Protein AF-A0A925EKL6-F1 (afdb_monomer_lite)

Radius of gyration: 11.62 Å; chains: 1; bounding box: 36×22×24 Å

pLDDT: mean 76.07, std 12.49, range [52.28, 89.75]

Sequence (66 aa):
MNLKNLLSPEEYQAVTNVAQGRLGSDQLPIVAWALGFVNLEQLDALLSGKGQTITVPAQRPQPQLP

Structure (mmCIF, N/CA/C/O backbone):
data_AF-A0A925EKL6-F1
#
_entry.id   AF-A0A925EKL6-F1
#
loop_
_atom_site.group_PDB
_atom_site.id
_atom_site.type_symbol
_atom_site.label_atom_id
_atom_site.label_alt_id
_atom_site.label_comp_id
_atom_site.label_asym_id
_atom_site.label_entity_id
_atom_site.label_seq_id
_atom_site.pdbx_PDB_ins_code
_atom_site.Cartn_x
_atom_site.Cartn_y
_atom_site.Cartn_z
_atom_site.occupancy
_atom_site.B_iso_or_equiv
_atom_site.auth_seq_id
_atom_site.auth_comp_id
_atom_site.auth_asym_id
_atom_site.auth_atom_id
_atom_site.pdbx_PDB_model_num
ATOM 1 N N . MET A 1 1 ? 9.465 6.552 -5.373 1.00 70.19 1 MET A N 1
ATOM 2 C CA . MET A 1 1 ? 8.161 7.022 -4.848 1.00 70.19 1 MET A CA 1
ATOM 3 C C . MET A 1 1 ? 7.722 6.050 -3.761 1.00 70.19 1 MET A C 1
ATOM 5 O O . MET A 1 1 ? 7.923 4.861 -3.958 1.00 70.19 1 MET A O 1
ATOM 9 N N . ASN A 1 2 ? 7.225 6.516 -2.610 1.00 77.88 2 ASN A N 1
ATOM 10 C CA . ASN A 1 2 ? 6.845 5.646 -1.486 1.00 77.88 2 ASN A CA 1
ATOM 11 C C . ASN A 1 2 ? 5.351 5.763 -1.191 1.00 77.88 2 ASN A C 1
ATOM 13 O O . ASN A 1 2 ? 4.819 6.870 -1.168 1.00 77.88 2 ASN A O 1
ATOM 17 N N . LEU A 1 3 ? 4.703 4.635 -0.895 1.00 80.00 3 LEU A N 1
ATOM 18 C CA . LEU A 1 3 ? 3.264 4.569 -0.621 1.00 80.00 3 LEU A CA 1
ATOM 19 C C . LEU A 1 3 ? 2.849 5.478 0.549 1.00 80.00 3 LEU A C 1
ATOM 21 O O . LE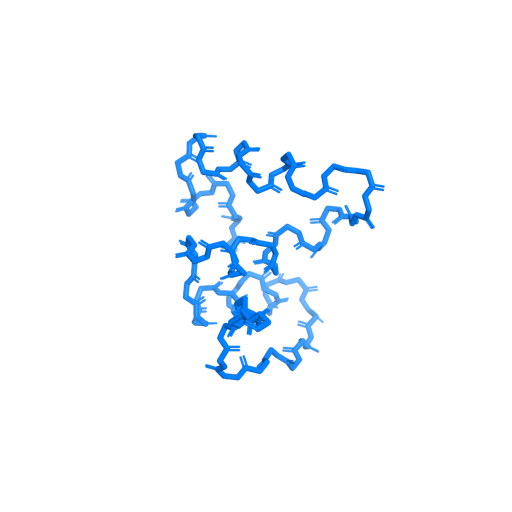U A 1 3 ? 1.849 6.180 0.471 1.00 80.00 3 LEU A O 1
ATOM 25 N N . LYS A 1 4 ? 3.675 5.534 1.600 1.00 82.31 4 LYS A N 1
ATOM 26 C CA . LYS A 1 4 ? 3.471 6.392 2.779 1.00 82.31 4 LYS A CA 1
ATOM 27 C C . LYS A 1 4 ? 3.483 7.898 2.462 1.00 82.31 4 LYS A C 1
ATOM 29 O O . LYS A 1 4 ? 2.981 8.677 3.255 1.00 82.31 4 LYS A O 1
ATOM 34 N N . ASN A 1 5 ? 4.051 8.307 1.324 1.00 85.25 5 ASN A N 1
ATOM 35 C CA . ASN A 1 5 ? 4.049 9.710 0.896 1.00 85.25 5 ASN A CA 1
ATOM 36 C C . ASN A 1 5 ? 2.816 10.063 0.051 1.00 85.25 5 ASN A C 1
ATOM 38 O O . ASN A 1 5 ? 2.590 11.238 -0.211 1.00 85.25 5 ASN A O 1
ATOM 42 N N . LEU A 1 6 ? 2.073 9.058 -0.421 1.00 84.00 6 LEU A N 1
ATOM 43 C CA . LEU A 1 6 ? 0.860 9.230 -1.226 1.00 84.00 6 LEU A CA 1
ATOM 44 C C . LEU A 1 6 ? -0.413 9.120 -0.392 1.00 84.00 6 LEU A C 1
ATOM 46 O O . LEU A 1 6 ? -1.420 9.715 -0.748 1.00 84.00 6 LEU A O 1
ATOM 50 N N . LEU A 1 7 ? -0.356 8.338 0.683 1.00 87.56 7 LEU A N 1
ATOM 51 C CA . LEU A 1 7 ? -1.481 8.060 1.560 1.00 87.56 7 LEU A CA 1
ATOM 52 C C . LEU A 1 7 ? -1.420 8.926 2.816 1.00 87.56 7 LEU A C 1
ATOM 54 O O . LEU A 1 7 ? -0.355 9.095 3.416 1.00 87.56 7 LEU A O 1
ATOM 58 N N . SER A 1 8 ? -2.581 9.384 3.267 1.00 89.75 8 SER A N 1
ATOM 59 C CA . SER A 1 8 ? -2.764 9.916 4.615 1.00 89.75 8 SER A CA 1
ATOM 60 C C . SER A 1 8 ? -2.462 8.830 5.660 1.00 89.75 8 SER A C 1
ATOM 62 O O . SER A 1 8 ? -2.562 7.636 5.359 1.00 89.75 8 SER A O 1
ATOM 64 N N . PRO A 1 9 ? -2.132 9.194 6.913 1.00 88.88 9 PRO A N 1
ATOM 65 C CA . PRO A 1 9 ? -1.848 8.213 7.961 1.00 88.88 9 PRO A CA 1
ATOM 66 C C . PRO A 1 9 ? -2.973 7.184 8.152 1.00 88.88 9 PRO A C 1
ATOM 68 O O . PRO A 1 9 ? -2.696 6.000 8.322 1.00 88.88 9 PRO A O 1
ATOM 71 N N . GLU A 1 10 ? -4.229 7.625 8.058 1.00 89.25 10 GLU A N 1
ATOM 72 C CA . GLU A 1 10 ? -5.422 6.779 8.181 1.00 89.25 10 GLU A CA 1
ATOM 73 C C . GLU A 1 10 ? -5.571 5.804 7.003 1.00 89.25 10 GLU A C 1
ATOM 75 O O . GLU A 1 10 ? -5.828 4.618 7.204 1.00 89.25 10 GLU A O 1
ATOM 80 N N . GLU A 1 11 ? -5.339 6.271 5.774 1.00 89.19 11 GLU A N 1
ATOM 81 C CA . GLU A 1 11 ? -5.398 5.448 4.559 1.00 89.19 11 GLU A CA 1
ATOM 82 C C . GLU A 1 11 ? -4.267 4.416 4.547 1.00 89.19 11 GLU A C 1
ATOM 84 O O . GL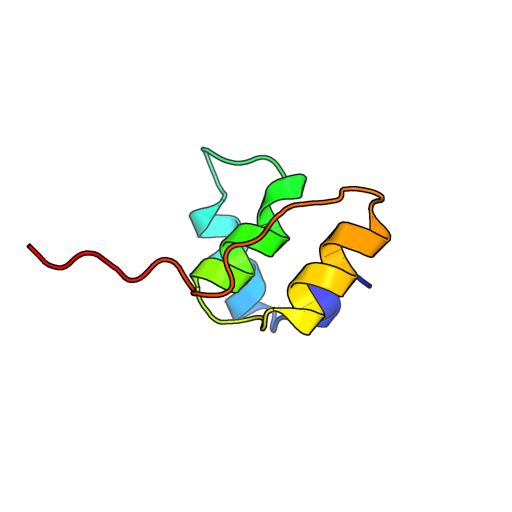U A 1 11 ? -4.483 3.241 4.250 1.00 89.19 11 GLU A O 1
ATOM 89 N N . TYR A 1 12 ? -3.061 4.830 4.944 1.00 88.81 12 TYR A N 1
ATOM 90 C CA . TYR A 1 12 ? -1.925 3.930 5.098 1.00 88.81 12 TYR A CA 1
ATOM 91 C C . TYR A 1 12 ? -2.215 2.858 6.152 1.00 88.81 12 TYR A C 1
ATOM 93 O O . TYR A 1 12 ? -1.943 1.682 5.917 1.00 88.81 12 TYR A O 1
ATOM 101 N N . GLN A 1 13 ? -2.821 3.243 7.279 1.00 89.19 13 GLN A N 1
ATOM 102 C CA . GLN A 1 13 ? -3.220 2.311 8.328 1.00 89.19 13 GLN A CA 1
ATOM 103 C C . GLN A 1 13 ? -4.281 1.318 7.832 1.00 89.19 13 GLN A C 1
ATOM 105 O O . GLN A 1 13 ? -4.153 0.119 8.082 1.00 89.19 13 GLN A O 1
ATOM 110 N N . ALA A 1 14 ? -5.277 1.776 7.068 1.00 88.31 14 ALA A N 1
ATOM 111 C CA . ALA A 1 14 ? -6.277 0.911 6.442 1.00 88.31 14 ALA A CA 1
ATOM 112 C C . ALA A 1 14 ? -5.635 -0.098 5.475 1.00 88.31 14 ALA A C 1
ATOM 114 O O . ALA A 1 14 ? -5.909 -1.295 5.563 1.00 88.31 14 ALA A O 1
ATOM 115 N N . VAL A 1 15 ? -4.716 0.353 4.616 1.00 88.31 15 VAL A N 1
ATOM 116 C CA . VAL A 1 15 ? -3.950 -0.519 3.711 1.00 88.31 15 VAL A CA 1
ATOM 117 C C . VAL A 1 15 ? -3.150 -1.558 4.489 1.00 88.31 15 VAL A C 1
ATOM 119 O O . VAL A 1 15 ? -3.200 -2.744 4.16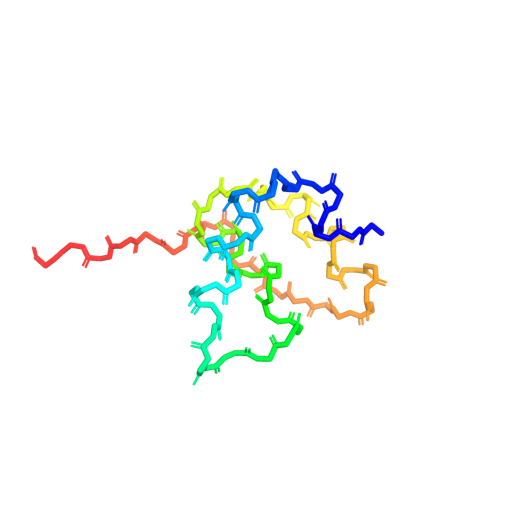3 1.00 88.31 15 VAL A O 1
ATOM 122 N N . THR A 1 16 ? -2.431 -1.144 5.536 1.00 86.44 16 THR A N 1
ATOM 123 C CA . THR A 1 16 ? -1.650 -2.078 6.353 1.00 86.44 16 THR A CA 1
ATOM 124 C C . THR A 1 16 ? -2.531 -3.057 7.114 1.00 86.44 16 THR A C 1
ATOM 126 O O . THR A 1 16 ? -2.160 -4.219 7.213 1.00 86.44 16 THR A O 1
ATOM 129 N N . ASN A 1 17 ? -3.706 -2.640 7.589 1.00 87.56 17 ASN A N 1
ATOM 130 C CA . ASN A 1 17 ? -4.655 -3.520 8.273 1.00 87.56 17 ASN A CA 1
ATOM 131 C C . ASN A 1 17 ? -5.234 -4.576 7.325 1.00 87.56 17 ASN A C 1
ATOM 133 O O . ASN A 1 17 ? -5.398 -5.725 7.719 1.00 87.56 17 ASN A O 1
ATOM 137 N N . VAL A 1 18 ? -5.510 -4.210 6.070 1.00 83.56 18 VAL A N 1
ATOM 138 C CA . VAL A 1 18 ? -5.987 -5.159 5.049 1.00 83.56 18 VAL A CA 1
ATOM 139 C C . VAL A 1 18 ? -4.871 -6.110 4.607 1.00 83.56 18 VAL A C 1
ATOM 141 O O . VAL A 1 18 ? -5.122 -7.288 4.360 1.00 83.56 18 VAL A O 1
ATOM 144 N N . ALA A 1 19 ? -3.630 -5.625 4.530 1.00 84.06 19 ALA A N 1
ATOM 145 C CA . ALA A 1 19 ? -2.472 -6.455 4.207 1.00 84.06 19 ALA A CA 1
ATOM 146 C C . ALA A 1 19 ? -2.032 -7.363 5.373 1.00 84.06 19 ALA A C 1
ATOM 148 O O . ALA A 1 19 ? -1.438 -8.423 5.136 1.00 84.06 19 ALA A O 1
ATOM 149 N N . GLN A 1 20 ? -2.322 -6.969 6.622 1.00 72.75 20 GLN A N 1
ATOM 150 C CA . GLN A 1 20 ? -1.937 -7.710 7.819 1.00 72.75 20 GLN A CA 1
ATOM 151 C C . GLN A 1 20 ? -2.480 -9.144 7.771 1.00 72.75 20 GLN A C 1
ATOM 153 O O . GLN A 1 20 ? -3.679 -9.398 7.694 1.00 72.75 20 GLN A O 1
ATOM 158 N N . GLY A 1 21 ? -1.555 -10.104 7.824 1.00 62.41 21 GLY A N 1
ATOM 159 C CA . GLY A 1 21 ? -1.853 -11.530 7.940 1.00 62.41 21 GLY A CA 1
ATOM 160 C C . GLY A 1 21 ? -1.917 -12.314 6.628 1.00 62.41 21 GLY A C 1
ATOM 161 O O . GLY A 1 21 ? -2.018 -13.536 6.695 1.00 62.41 21 GLY A O 1
ATOM 162 N N . ARG A 1 22 ? -1.838 -11.677 5.448 1.00 61.91 22 ARG A N 1
ATOM 163 C CA . ARG A 1 22 ? -1.896 -12.412 4.162 1.00 61.91 22 ARG A CA 1
ATOM 164 C C . ARG A 1 22 ? -0.900 -11.966 3.101 1.00 61.91 22 ARG A C 1
ATOM 166 O O . ARG A 1 22 ? -0.571 -12.770 2.234 1.00 61.91 22 ARG A O 1
ATOM 173 N N . LEU A 1 23 ? -0.426 -10.723 3.148 1.00 62.84 23 LEU A N 1
ATOM 174 C CA . LEU A 1 23 ? 0.329 -10.136 2.047 1.00 62.84 23 LEU A CA 1
ATOM 175 C C . LEU A 1 23 ? 1.585 -9.436 2.586 1.00 62.84 23 LEU A C 1
ATOM 177 O O . LEU A 1 23 ? 1.519 -8.675 3.548 1.00 62.84 23 LEU A O 1
ATOM 181 N N . GLY A 1 24 ? 2.747 -9.725 1.995 1.00 66.50 24 GLY A N 1
ATOM 182 C CA . GLY A 1 24 ? 4.010 -9.080 2.369 1.00 66.50 24 GLY A CA 1
ATOM 183 C C . GLY A 1 24 ? 4.020 -7.583 2.039 1.00 66.50 24 GLY A C 1
ATOM 184 O O . GLY A 1 24 ? 3.205 -7.105 1.248 1.00 66.50 24 GLY A O 1
ATOM 185 N N . SER A 1 25 ? 4.981 -6.840 2.596 1.00 70.56 25 SER A N 1
ATOM 186 C CA . SER A 1 25 ? 5.148 -5.385 2.404 1.00 70.56 25 SER A CA 1
ATOM 187 C C . SER A 1 25 ? 5.210 -4.943 0.931 1.00 70.56 25 SER A C 1
ATOM 189 O O . SER A 1 25 ? 4.960 -3.781 0.608 1.00 70.56 25 SER A O 1
ATOM 191 N N . ASP A 1 26 ? 5.522 -5.862 0.018 1.00 74.06 26 ASP A N 1
ATOM 192 C CA . ASP A 1 26 ? 5.545 -5.624 -1.424 1.00 74.06 26 ASP A CA 1
ATOM 193 C C . ASP A 1 26 ? 4.170 -5.533 -2.079 1.00 74.06 26 ASP A C 1
ATOM 195 O O . ASP A 1 26 ? 4.056 -4.962 -3.159 1.00 74.06 26 ASP A O 1
ATOM 199 N N . GLN A 1 27 ? 3.119 -5.997 -1.405 1.00 78.88 27 GLN A N 1
ATOM 200 C CA . GLN A 1 27 ? 1.748 -5.932 -1.904 1.00 78.88 27 GLN A CA 1
ATOM 201 C C . GLN A 1 27 ? 0.953 -4.734 -1.378 1.00 78.88 27 GLN A C 1
ATOM 203 O O . GLN A 1 27 ? -0.156 -4.494 -1.849 1.00 78.88 27 GLN A O 1
ATOM 208 N N . LEU A 1 28 ? 1.514 -3.933 -0.465 1.00 85.44 28 LEU A N 1
ATOM 209 C CA . LEU A 1 28 ? 0.868 -2.705 0.016 1.00 85.44 28 LEU A CA 1
ATOM 210 C C . LEU A 1 28 ? 0.418 -1.763 -1.124 1.00 85.44 28 LEU A C 1
ATOM 212 O O . LEU A 1 28 ? -0.690 -1.238 -1.028 1.00 85.44 28 LEU A O 1
ATOM 216 N N . PRO A 1 29 ? 1.185 -1.570 -2.222 1.00 86.81 29 PRO A N 1
ATOM 217 C CA . PRO A 1 29 ? 0.723 -0.773 -3.360 1.00 86.81 29 PRO A CA 1
ATOM 218 C C . PRO A 1 29 ? -0.532 -1.346 -4.025 1.00 86.81 29 PRO A C 1
ATOM 220 O O . PRO A 1 29 ? -1.464 -0.605 -4.327 1.00 86.81 29 PRO A O 1
ATOM 223 N N . ILE A 1 30 ? -0.590 -2.669 -4.192 1.00 85.12 30 ILE A N 1
ATOM 224 C CA . ILE A 1 30 ? -1.730 -3.366 -4.802 1.00 85.12 30 ILE A CA 1
ATOM 225 C C . ILE A 1 30 ? -2.965 -3.236 -3.908 1.00 85.12 30 ILE A C 1
ATOM 227 O O . ILE A 1 30 ? -4.057 -2.963 -4.399 1.00 85.12 30 ILE A O 1
ATOM 231 N N . VAL A 1 31 ? -2.792 -3.372 -2.591 1.00 87.25 31 VAL A N 1
ATOM 232 C CA . VAL A 1 31 ? -3.874 -3.196 -1.615 1.00 87.25 31 VAL A CA 1
ATOM 233 C C . VAL A 1 31 ? -4.388 -1.754 -1.620 1.00 87.25 31 VAL A C 1
ATOM 235 O O . VAL A 1 31 ? -5.596 -1.543 -1.658 1.00 87.25 31 VAL A O 1
ATOM 238 N N . ALA A 1 32 ? -3.503 -0.756 -1.657 1.00 88.19 32 ALA A N 1
ATOM 239 C CA . ALA A 1 32 ? -3.901 0.650 -1.753 1.00 88.19 32 ALA A CA 1
ATOM 240 C C . ALA A 1 32 ? -4.696 0.955 -3.027 1.00 88.19 32 ALA A C 1
ATOM 242 O O . ALA A 1 32 ? -5.664 1.715 -2.989 1.00 88.19 32 ALA A O 1
ATOM 243 N N . TRP A 1 33 ? -4.320 0.340 -4.148 1.00 88.06 33 TRP A N 1
ATOM 244 C CA . TRP A 1 33 ? -5.066 0.462 -5.394 1.00 88.06 33 TRP A CA 1
ATOM 245 C C . TRP A 1 33 ? -6.413 -0.255 -5.328 1.00 88.06 33 TRP A C 1
ATOM 247 O O . TRP A 1 33 ? -7.417 0.313 -5.747 1.00 88.06 33 TRP A O 1
ATOM 257 N N . ALA A 1 34 ? -6.473 -1.456 -4.748 1.00 85.50 34 ALA A N 1
ATOM 258 C CA . ALA A 1 34 ? -7.723 -2.190 -4.560 1.00 85.50 34 ALA A CA 1
ATOM 259 C C . ALA A 1 34 ? -8.719 -1.413 -3.679 1.00 85.50 34 ALA A C 1
ATOM 261 O O . ALA A 1 34 ? -9.910 -1.383 -3.980 1.00 85.50 34 ALA A O 1
ATOM 262 N N . LEU A 1 35 ? -8.223 -0.724 -2.646 1.00 86.19 35 LEU A N 1
ATOM 263 C CA . LEU A 1 35 ? -9.018 0.164 -1.789 1.00 86.19 35 LEU A CA 1
ATOM 264 C C . LEU A 1 35 ? -9.374 1.502 -2.460 1.00 86.19 35 LEU A C 1
ATOM 266 O O . LEU A 1 35 ? -10.237 2.223 -1.971 1.00 86.19 35 LEU A O 1
ATOM 270 N N . GLY A 1 36 ? -8.761 1.821 -3.602 1.00 87.25 36 GLY A N 1
ATOM 271 C CA . GLY A 1 36 ? -9.042 3.033 -4.369 1.00 87.25 36 GLY A CA 1
ATOM 272 C C . GLY A 1 36 ? -8.325 4.288 -3.881 1.00 87.25 36 GLY A C 1
ATOM 273 O O . GLY A 1 36 ? -8.673 5.373 -4.338 1.00 87.25 36 GLY A O 1
ATOM 274 N N . PHE A 1 37 ? -7.328 4.156 -3.006 1.00 88.75 37 PHE A N 1
ATOM 275 C CA . PHE A 1 37 ? -6.541 5.293 -2.522 1.00 88.75 37 PHE A CA 1
ATOM 276 C C . PHE A 1 37 ? -5.470 5.756 -3.517 1.00 88.75 37 PHE A C 1
ATOM 278 O O . PHE A 1 37 ? -5.034 6.901 -3.471 1.00 88.75 37 PHE A O 1
ATOM 285 N N . VAL A 1 38 ? -5.038 4.874 -4.424 1.00 87.06 38 VAL A N 1
ATOM 286 C CA . VAL A 1 38 ? -4.105 5.220 -5.504 1.00 87.06 38 VAL A CA 1
ATOM 287 C C . VAL A 1 38 ? -4.665 4.819 -6.863 1.00 87.06 38 VAL A C 1
ATOM 289 O O . VAL A 1 38 ? -5.383 3.823 -6.994 1.00 87.06 38 VAL A O 1
ATOM 292 N N . ASN A 1 39 ? -4.335 5.602 -7.888 1.00 86.25 39 ASN A N 1
ATOM 293 C CA . ASN A 1 39 ? -4.699 5.320 -9.273 1.00 86.25 39 ASN A CA 1
ATOM 294 C C . ASN A 1 39 ? -3.660 4.410 -9.964 1.00 86.25 39 ASN A C 1
ATOM 296 O O . ASN A 1 39 ? -2.640 4.043 -9.381 1.00 86.25 39 ASN A O 1
ATOM 300 N N . LEU A 1 40 ? -3.933 4.021 -11.213 1.00 83.31 40 LEU A N 1
ATOM 301 C CA . LEU A 1 40 ? -3.053 3.137 -11.988 1.00 83.31 40 LEU A CA 1
ATOM 302 C C . LEU A 1 40 ? -1.672 3.744 -12.259 1.00 83.31 40 LEU A C 1
ATOM 304 O O . LEU A 1 40 ? -0.685 3.026 -12.171 1.00 83.31 40 LEU A O 1
ATOM 308 N N . GLU A 1 41 ? -1.586 5.047 -12.526 1.00 84.94 41 GLU A N 1
ATOM 309 C CA . GLU A 1 41 ? -0.307 5.731 -12.773 1.00 84.94 41 GLU A CA 1
ATOM 310 C C . GLU A 1 41 ? 0.564 5.786 -11.508 1.00 84.94 41 GLU A C 1
ATOM 312 O O . GLU A 1 41 ? 1.766 5.537 -11.547 1.00 84.94 41 GLU A O 1
ATOM 317 N N . GLN A 1 42 ? -0.049 6.066 -10.357 1.00 85.81 42 GLN A N 1
ATOM 318 C CA . GLN A 1 42 ? 0.610 6.063 -9.054 1.00 85.81 42 GLN A CA 1
ATOM 319 C C . GLN A 1 42 ? 1.040 4.653 -8.658 1.00 85.81 42 GLN A C 1
ATOM 321 O O . GLN A 1 42 ? 2.132 4.476 -8.120 1.00 85.81 42 GLN A O 1
ATOM 326 N N . LEU A 1 43 ? 0.200 3.651 -8.927 1.00 84.75 43 LEU A N 1
ATOM 327 C CA . LEU A 1 43 ? 0.538 2.253 -8.704 1.00 84.75 43 LEU A CA 1
ATOM 328 C C . LEU A 1 43 ? 1.719 1.823 -9.579 1.00 84.75 43 LEU A C 1
ATOM 330 O O . LEU A 1 43 ? 2.662 1.243 -9.048 1.00 84.75 43 LEU A O 1
ATOM 334 N N . ASP A 1 44 ? 1.711 2.153 -10.872 1.00 83.38 44 ASP A N 1
ATOM 335 C CA . ASP A 1 44 ? 2.840 1.881 -11.764 1.00 83.38 44 ASP A CA 1
ATOM 336 C C . ASP A 1 44 ? 4.121 2.527 -11.225 1.00 83.38 44 ASP A C 1
ATOM 338 O O . ASP A 1 44 ? 5.110 1.836 -11.003 1.00 83.38 44 ASP A O 1
ATOM 342 N N . ALA A 1 45 ? 4.086 3.809 -10.855 1.00 84.62 45 ALA A N 1
ATOM 343 C CA . ALA A 1 45 ? 5.246 4.500 -10.293 1.00 84.62 45 ALA A CA 1
ATOM 344 C C . ALA A 1 45 ? 5.782 3.856 -8.993 1.00 84.62 45 ALA A C 1
ATOM 346 O O . ALA A 1 45 ? 6.990 3.885 -8.726 1.00 84.62 45 ALA A O 1
ATOM 347 N N . LEU A 1 46 ? 4.907 3.263 -8.173 1.00 82.81 46 LEU A N 1
ATOM 348 C CA . LEU A 1 46 ? 5.277 2.544 -6.948 1.00 82.81 46 LEU A CA 1
ATOM 349 C C . LEU A 1 46 ? 5.910 1.172 -7.224 1.00 82.81 46 LEU A C 1
ATOM 351 O O . LEU A 1 46 ? 6.754 0.728 -6.442 1.00 82.81 46 LEU A O 1
ATOM 355 N N . LEU A 1 47 ? 5.512 0.505 -8.308 1.00 80.06 47 LEU A N 1
ATOM 356 C CA . LEU A 1 47 ? 5.954 -0.844 -8.676 1.00 80.06 47 LEU A CA 1
ATOM 357 C C . LEU A 1 47 ? 7.174 -0.823 -9.608 1.00 80.06 47 LEU A C 1
ATOM 359 O O . LEU A 1 47 ? 8.165 -1.511 -9.351 1.00 80.06 47 LEU A O 1
ATOM 363 N N . SER A 1 48 ? 7.163 0.063 -10.604 1.00 75.62 48 SER A N 1
ATOM 364 C CA . SER A 1 48 ? 8.292 0.386 -11.482 1.00 75.62 48 SER A CA 1
ATOM 365 C C . SER A 1 48 ? 9.488 0.907 -10.682 1.00 75.62 48 SER A C 1
ATOM 367 O O . SER A 1 48 ? 10.624 0.510 -10.931 1.00 75.62 48 SER A O 1
ATOM 369 N N . GLY A 1 49 ? 9.248 1.703 -9.631 1.00 67.19 49 GLY A N 1
ATOM 370 C CA . GLY A 1 49 ? 10.294 2.137 -8.697 1.00 67.19 49 GLY A CA 1
ATOM 371 C C . GLY A 1 49 ? 10.956 1.000 -7.901 1.00 67.19 49 GLY A C 1
ATOM 372 O O . GLY A 1 49 ? 12.029 1.205 -7.338 1.00 67.19 49 GLY A O 1
ATOM 373 N N . LYS A 1 50 ? 10.343 -0.191 -7.863 1.00 63.31 50 LYS A N 1
ATOM 374 C CA . LYS A 1 50 ? 10.888 -1.417 -7.258 1.00 63.31 50 LYS A CA 1
ATOM 375 C C . LYS A 1 50 ? 11.441 -2.409 -8.294 1.00 63.31 50 LYS A C 1
ATOM 377 O O . LYS A 1 50 ? 11.821 -3.513 -7.916 1.00 63.31 50 LYS A O 1
ATOM 382 N N . GLY A 1 51 ? 11.467 -2.053 -9.583 1.00 56.00 51 GLY A N 1
ATOM 383 C CA . GLY A 1 51 ? 11.895 -2.951 -10.661 1.00 56.00 51 GLY A CA 1
ATOM 384 C C . GLY A 1 51 ? 10.965 -4.150 -10.886 1.00 56.00 51 GLY A C 1
ATOM 385 O O . GLY A 1 51 ? 11.375 -5.123 -11.512 1.00 56.00 51 GLY A O 1
ATOM 386 N N . GLN A 1 52 ? 9.729 -4.106 -10.372 1.00 53.72 52 GLN A N 1
ATOM 387 C CA . GLN A 1 52 ? 8.738 -5.164 -10.559 1.00 53.72 52 GLN A CA 1
ATOM 388 C C . GLN A 1 52 ? 7.731 -4.737 -11.628 1.00 53.72 52 GLN A C 1
ATOM 390 O O . GLN A 1 52 ? 6.898 -3.864 -11.395 1.00 53.72 52 GLN A O 1
ATOM 395 N N . THR A 1 53 ? 7.798 -5.361 -12.805 1.00 53.56 53 THR A N 1
ATOM 396 C CA . THR A 1 53 ? 6.782 -5.210 -13.853 1.00 53.56 53 THR A CA 1
ATOM 397 C C . THR A 1 53 ? 5.559 -6.024 -13.450 1.00 53.56 53 THR A C 1
ATOM 399 O O . THR A 1 53 ? 5.512 -7.233 -13.666 1.00 53.56 53 THR A O 1
ATOM 402 N N . ILE A 1 54 ? 4.581 -5.386 -12.812 1.00 56.44 54 ILE A N 1
ATOM 403 C CA . ILE A 1 54 ? 3.327 -6.052 -12.455 1.00 56.44 54 ILE A CA 1
ATOM 404 C C . ILE A 1 54 ? 2.286 -5.640 -13.488 1.00 56.44 54 ILE A C 1
ATOM 406 O O . ILE A 1 54 ? 1.975 -4.460 -13.626 1.00 56.44 54 ILE A O 1
ATOM 410 N N . THR A 1 55 ? 1.747 -6.606 -14.227 1.00 55.31 55 THR A N 1
ATOM 411 C CA . THR A 1 55 ? 0.588 -6.404 -15.100 1.00 55.31 55 THR A CA 1
ATOM 412 C C . THR A 1 55 ? -0.642 -6.190 -14.228 1.00 55.31 55 THR A C 1
ATOM 414 O O . THR A 1 55 ? -1.371 -7.123 -13.894 1.00 55.31 55 THR A O 1
ATOM 417 N N . VAL A 1 56 ? -0.854 -4.944 -13.807 1.00 61.47 56 VAL A N 1
ATOM 418 C CA . VAL A 1 56 ? -2.067 -4.564 -13.090 1.00 61.47 56 VAL A CA 1
ATOM 419 C C . VAL A 1 56 ? -3.197 -4.471 -14.117 1.00 61.47 56 VAL A C 1
ATOM 421 O O . VAL A 1 56 ? -3.057 -3.739 -15.101 1.00 61.47 56 VAL A O 1
ATOM 424 N N . PRO A 1 57 ? -4.314 -5.198 -13.946 1.00 59.16 57 PRO A N 1
ATOM 425 C CA . PRO A 1 57 ? -5.458 -5.021 -14.823 1.00 59.16 57 PRO A CA 1
ATOM 426 C C . PRO A 1 57 ? -5.921 -3.561 -14.771 1.00 59.16 57 PRO A C 1
AT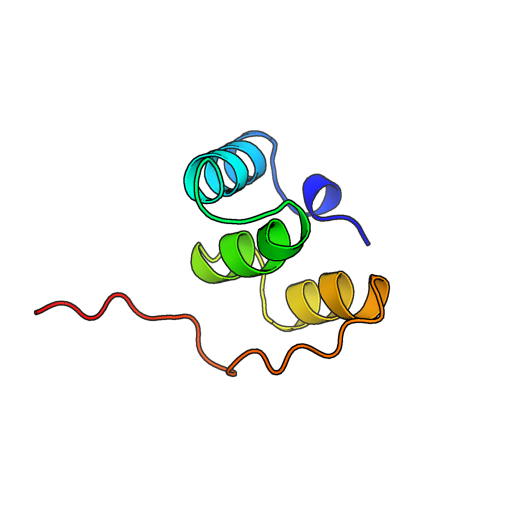OM 428 O O . PRO A 1 57 ? -5.971 -2.950 -13.706 1.00 59.16 57 PRO A O 1
ATOM 431 N N . ALA A 1 58 ? -6.293 -3.003 -15.928 1.00 59.88 58 ALA A N 1
ATOM 432 C CA . ALA A 1 58 ? -6.721 -1.605 -16.064 1.00 59.88 58 ALA A CA 1
ATOM 433 C C . ALA A 1 58 ? -7.952 -1.241 -15.199 1.00 59.88 58 ALA A C 1
ATOM 435 O O . ALA A 1 58 ? -8.332 -0.077 -15.096 1.00 59.88 58 ALA A O 1
ATOM 436 N N . GLN A 1 59 ? -8.592 -2.237 -14.584 1.00 60.94 59 GLN A N 1
ATOM 437 C CA . GLN A 1 59 ? -9.799 -2.099 -13.788 1.00 60.94 59 GLN A CA 1
ATOM 438 C C . GLN A 1 59 ? -9.541 -2.571 -12.362 1.00 60.94 59 GLN A C 1
ATOM 440 O O . GLN A 1 59 ? -9.026 -3.669 -12.151 1.00 60.94 59 GLN A O 1
ATOM 445 N N . ARG A 1 60 ? -9.936 -1.740 -11.388 1.00 68.56 60 ARG A N 1
ATOM 446 C CA . ARG A 1 60 ? -9.951 -2.114 -9.969 1.00 68.56 60 ARG A CA 1
ATOM 447 C C . ARG A 1 60 ? -10.756 -3.403 -9.782 1.00 68.56 60 ARG A C 1
ATOM 449 O O . ARG A 1 60 ? -11.793 -3.533 -10.436 1.00 68.56 60 ARG A O 1
ATOM 456 N N . PRO A 1 61 ? -10.339 -4.315 -8.884 1.00 64.06 61 PRO A N 1
ATOM 457 C CA . PRO A 1 61 ? -11.166 -5.442 -8.490 1.00 64.06 61 PRO A CA 1
ATOM 458 C C . PRO A 1 61 ? -12.486 -4.885 -7.961 1.00 64.06 61 PRO A C 1
ATOM 460 O O . PRO A 1 61 ? -12.539 -4.267 -6.900 1.00 64.06 61 PRO A O 1
ATOM 463 N N . GLN A 1 62 ? -13.543 -5.036 -8.755 1.00 60.09 62 GLN A N 1
ATOM 464 C CA . GLN A 1 62 ? -14.880 -4.691 -8.313 1.00 60.09 62 GLN A CA 1
ATOM 465 C C . GLN A 1 62 ? -15.310 -5.768 -7.317 1.00 60.09 62 GLN A C 1
ATOM 467 O O . GLN A 1 62 ? -15.114 -6.954 -7.605 1.00 60.09 62 GLN A O 1
ATOM 472 N N . PRO A 1 63 ? -15.873 -5.400 -6.153 1.00 54.28 63 PRO A N 1
ATOM 473 C CA . PRO A 1 63 ? -16.540 -6.381 -5.317 1.00 54.28 63 PRO A CA 1
ATOM 474 C C . PRO A 1 63 ? -17.624 -7.040 -6.171 1.00 54.28 63 PRO A C 1
ATOM 476 O O . PRO A 1 63 ? -18.566 -6.382 -6.609 1.00 54.28 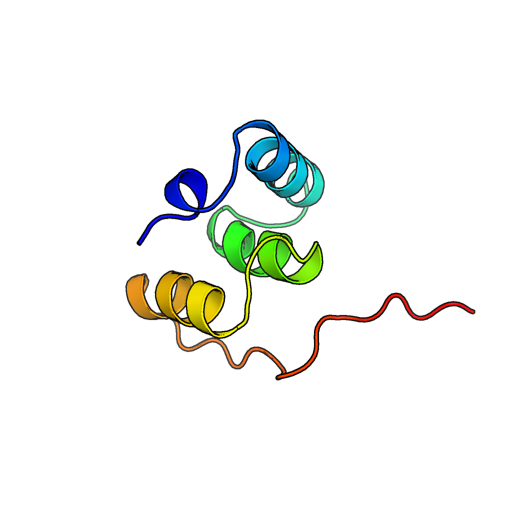63 PR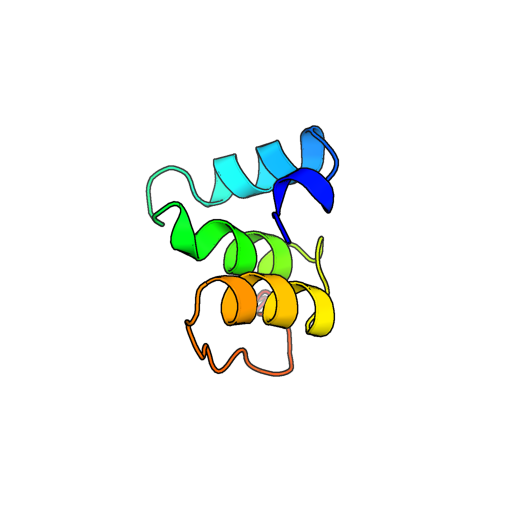O A O 1
ATOM 479 N N . GLN A 1 64 ? -17.447 -8.328 -6.462 1.00 53.47 64 GLN A N 1
ATOM 480 C CA . GLN A 1 64 ? -18.470 -9.140 -7.102 1.00 53.47 64 GLN A CA 1
ATOM 481 C C . GLN A 1 64 ? -19.588 -9.297 -6.071 1.00 53.47 64 GLN A C 1
ATOM 483 O O . GLN A 1 64 ? -19.488 -10.112 -5.156 1.00 53.47 64 GLN A O 1
ATOM 488 N N . LEU A 1 65 ? -20.591 -8.422 -6.146 1.00 52.28 65 LEU A N 1
ATOM 489 C CA . LEU A 1 65 ? -21.818 -8.570 -5.373 1.00 52.28 65 LEU A CA 1
ATOM 490 C C . LEU A 1 65 ? -22.548 -9.826 -5.892 1.00 52.28 65 LEU A C 1
ATOM 492 O O . LEU A 1 65 ? -22.682 -9.947 -7.113 1.00 52.28 65 LEU A O 1
ATOM 496 N N . PRO A 1 66 ? -22.937 -10.763 -5.006 1.00 63.06 66 PRO A N 1
ATOM 497 C CA . PRO A 1 66 ? -23.675 -11.970 -5.375 1.00 63.06 66 PRO A CA 1
ATOM 498 C C . PRO A 1 66 ? -25.095 -11.674 -5.871 1.00 63.06 66 PRO A C 1
ATOM 500 O O . PRO A 1 66 ? -25.664 -10.630 -5.473 1.00 63.06 66 PRO A O 1
#

Foldseek 3Di:
DDPPVQDDPVLLVVLCVVCPPPHDPLCSLVSSVLVVSDAPVVSCVNQVVVVHPDPDPNDRPDPPDD

Secondary structure (DSSP, 8-state):
--GGGTS-HHHHHHHHHHHTTT--GGGHHHHHHHTTSS-HHHHHHHHHTTT------SS-------